Protein AF-A0AAN8TCI1-F1 (afdb_monomer_lite)

Foldseek 3Di:
DPDPCPVVVVVCCQPDPVCVVPDPPDDDDDADPPGDPVVVVQNVVCRNVVDHPPDDPDDDD

Radius of gyration: 14.68 Å; chains: 1; bounding box: 35×30×33 Å

pLDDT: mean 86.18, std 10.81, range [59.25, 97.81]

Sequence (61 aa):
MGGLGKTTLAQMVFNDQRVTEYFYPKIWICVSDDFDEKRLIKAIVESIEGKSLSGMDLDPL

Organism: Solanum bulbocastanum (NCBI:txid147425)

Secondary structure (DSSP, 8-state):
---SSHHHHHHHHHH-HHHHTTS-S-------SS--HHHHHHHHHHHHHSS--TT------

Structure (mmCIF, N/CA/C/O backbone):
data_AF-A0AAN8TCI1-F1
#
_entry.id   AF-A0AAN8TCI1-F1
#
loop_
_atom_site.group_PDB
_atom_site.id
_atom_site.type_symbol
_atom_site.label_atom_id
_atom_site.label_alt_id
_atom_site.label_comp_id
_atom_site.label_asym_id
_atom_site.label_entity_id
_atom_site.label_seq_id
_atom_site.pdbx_PDB_ins_code
_atom_site.Cartn_x
_atom_site.Cartn_y
_atom_site.Cartn_z
_atom_site.occupancy
_atom_site.B_iso_or_equiv
_atom_site.auth_seq_id
_atom_site.auth_comp_id
_atom_site.auth_asym_id
_atom_site.auth_atom_id
_atom_site.pdbx_PDB_model_num
ATOM 1 N N . MET A 1 1 ? -5.104 5.273 -23.087 1.00 67.06 1 MET A N 1
ATOM 2 C CA . MET A 1 1 ? -5.591 6.644 -22.795 1.00 67.06 1 MET A CA 1
ATOM 3 C C . MET A 1 1 ? -5.182 7.067 -21.385 1.00 67.06 1 MET A C 1
ATOM 5 O O . MET A 1 1 ? -5.693 6.527 -20.399 1.00 67.06 1 MET A O 1
ATOM 9 N N . GLY A 1 2 ? -4.225 7.992 -21.291 1.00 85.81 2 GLY A N 1
ATOM 10 C CA . GLY A 1 2 ? -3.841 8.651 -20.037 1.00 85.81 2 GLY A CA 1
ATOM 11 C C . GLY A 1 2 ? -4.844 9.741 -19.639 1.00 85.81 2 GLY A C 1
ATOM 12 O O . GLY A 1 2 ? -5.662 10.148 -20.456 1.00 85.81 2 GLY A O 1
ATOM 13 N N . GLY A 1 3 ? -4.822 10.182 -18.381 1.00 89.62 3 GLY A N 1
ATOM 14 C CA . GLY A 1 3 ? -5.538 11.397 -17.955 1.00 89.62 3 GLY A CA 1
ATOM 15 C C . GLY A 1 3 ? -7.047 11.287 -17.689 1.00 89.62 3 GLY A C 1
ATOM 16 O O . GLY A 1 3 ? -7.634 12.247 -17.216 1.00 89.62 3 GLY A O 1
ATOM 17 N N . LEU A 1 4 ? -7.682 10.130 -17.896 1.00 94.56 4 LEU A N 1
ATOM 18 C CA . LEU A 1 4 ? -9.131 9.948 -17.656 1.00 94.56 4 LEU A CA 1
ATOM 19 C C . LEU A 1 4 ? -9.553 9.888 -16.168 1.00 94.56 4 LEU A C 1
ATOM 21 O O . LEU A 1 4 ? -10.679 9.513 -15.869 1.00 94.56 4 LEU A O 1
ATOM 25 N N . GLY A 1 5 ? -8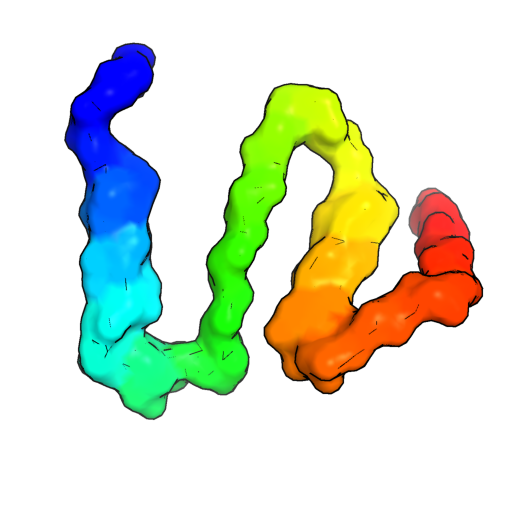.651 10.161 -15.222 1.00 95.38 5 GLY A N 1
ATOM 26 C CA . GLY A 1 5 ? -8.989 10.165 -13.791 1.00 95.38 5 GLY A CA 1
ATOM 27 C C . GLY A 1 5 ? -9.148 8.789 -13.128 1.00 95.38 5 GLY A C 1
ATOM 28 O O . GLY A 1 5 ? -9.665 8.709 -12.021 1.00 95.38 5 GLY A O 1
ATOM 29 N N . LYS A 1 6 ? -8.680 7.698 -13.751 1.00 96.25 6 LYS A N 1
ATOM 30 C CA . LYS A 1 6 ? -8.762 6.330 -13.187 1.00 96.25 6 LYS A CA 1
ATOM 31 C C . LYS A 1 6 ? -8.173 6.240 -11.773 1.00 96.25 6 LYS A C 1
ATOM 33 O O . LYS A 1 6 ? -8.834 5.781 -10.848 1.00 96.25 6 LYS A O 1
ATOM 38 N N . THR A 1 7 ? -6.945 6.732 -11.611 1.00 95.12 7 THR A N 1
ATOM 39 C CA . THR A 1 7 ? -6.248 6.768 -10.320 1.00 95.12 7 THR A CA 1
ATOM 40 C C . THR A 1 7 ? -6.972 7.672 -9.326 1.00 95.12 7 THR A C 1
ATOM 42 O O . THR A 1 7 ? -7.102 7.312 -8.164 1.00 95.12 7 THR A O 1
ATOM 45 N N . THR A 1 8 ? -7.512 8.803 -9.789 1.00 97.06 8 THR A N 1
ATOM 46 C CA . THR A 1 8 ? -8.289 9.733 -8.960 1.00 97.06 8 THR A CA 1
ATOM 47 C C . THR A 1 8 ? -9.547 9.071 -8.401 1.00 97.06 8 THR A C 1
ATOM 49 O O . THR A 1 8 ? -9.791 9.153 -7.202 1.00 97.06 8 THR A O 1
ATOM 52 N N . LEU A 1 9 ? -10.315 8.363 -9.234 1.00 97.19 9 LEU A N 1
ATOM 53 C CA . LEU A 1 9 ? -11.518 7.657 -8.793 1.00 97.19 9 LEU A CA 1
ATOM 54 C C . LEU A 1 9 ? -11.184 6.544 -7.790 1.00 97.19 9 LEU A C 1
ATOM 56 O O . LEU A 1 9 ? -11.840 6.423 -6.758 1.00 97.19 9 LEU A O 1
ATOM 60 N N . ALA A 1 10 ? -10.134 5.764 -8.056 1.00 97.00 10 ALA A N 1
ATOM 61 C CA . ALA A 1 10 ? -9.676 4.734 -7.129 1.00 97.00 10 ALA A CA 1
ATOM 62 C C . ALA A 1 10 ? -9.203 5.331 -5.789 1.00 97.00 10 ALA A C 1
ATOM 64 O O . ALA A 1 10 ? -9.528 4.781 -4.741 1.00 97.00 10 ALA A O 1
ATOM 65 N N . GLN A 1 11 ? -8.527 6.488 -5.796 1.00 96.94 11 GLN A N 1
ATOM 66 C CA . GLN A 1 11 ? -8.162 7.205 -4.569 1.00 96.94 11 GLN A CA 1
ATOM 67 C C . GLN A 1 11 ? -9.381 7.737 -3.806 1.00 96.94 11 GLN A C 1
ATOM 69 O O . GLN A 1 11 ? -9.374 7.709 -2.578 1.00 96.94 11 GLN A O 1
ATOM 74 N N . MET A 1 12 ? -10.433 8.197 -4.490 1.00 97.81 12 MET A N 1
ATOM 75 C CA . MET A 1 12 ? -11.672 8.624 -3.826 1.00 97.81 12 MET A CA 1
ATOM 76 C C . MET A 1 12 ? -12.322 7.466 -3.065 1.00 97.81 12 MET A C 1
ATOM 78 O O . MET A 1 12 ? -12.672 7.626 -1.902 1.00 97.81 12 MET A O 1
ATOM 82 N N . VAL A 1 13 ? -12.425 6.286 -3.687 1.00 97.19 13 VAL A N 1
ATOM 83 C CA . VAL A 1 13 ?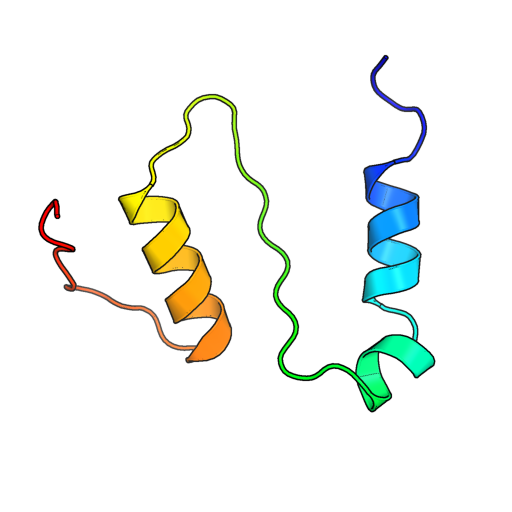 -12.976 5.087 -3.033 1.00 97.19 13 VAL A CA 1
ATOM 84 C C . VAL A 1 13 ? -12.054 4.596 -1.917 1.00 97.19 13 VAL A C 1
ATOM 86 O O . VAL A 1 13 ? -12.521 4.298 -0.824 1.00 97.19 13 VAL A O 1
ATOM 89 N N . PHE A 1 14 ? -10.741 4.549 -2.158 1.00 96.69 14 PHE A N 1
ATOM 90 C CA . PHE A 1 14 ? -9.765 4.109 -1.162 1.00 96.69 14 PHE A CA 1
ATOM 91 C C . PHE A 1 14 ? -9.812 4.963 0.108 1.00 96.69 14 PHE A C 1
ATOM 93 O O . PHE A 1 14 ? -9.693 4.416 1.199 1.00 96.69 14 PHE A O 1
ATOM 100 N N . ASN A 1 15 ? -10.006 6.278 -0.016 1.00 95.62 15 ASN A N 1
ATOM 101 C CA . ASN A 1 15 ? -10.057 7.205 1.118 1.00 95.62 15 ASN A CA 1
ATOM 102 C C . ASN A 1 15 ? -11.471 7.420 1.685 1.00 95.62 15 ASN A C 1
ATOM 104 O O . ASN A 1 15 ? -11.622 8.140 2.669 1.00 95.62 15 ASN A O 1
ATOM 108 N N . ASP A 1 16 ? -12.506 6.811 1.098 1.00 97.44 16 ASP A N 1
ATOM 109 C CA . ASP A 1 16 ? -13.875 6.917 1.604 1.00 97.44 16 ASP A CA 1
ATOM 110 C C . ASP A 1 16 ? -13.953 6.349 3.030 1.00 97.44 16 ASP A C 1
ATOM 112 O O . ASP A 1 16 ? -13.394 5.288 3.342 1.00 97.44 16 ASP A O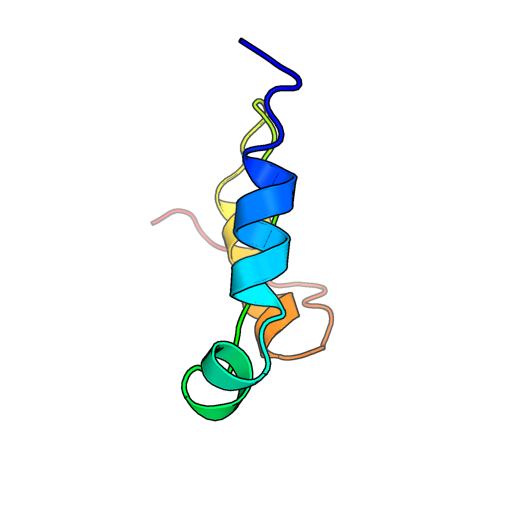 1
ATOM 116 N N . GLN A 1 17 ? -14.646 7.061 3.918 1.00 96.38 17 GLN A N 1
ATOM 117 C CA . GLN A 1 17 ? -14.785 6.661 5.314 1.00 96.38 17 GLN A CA 1
ATOM 118 C C . GLN A 1 17 ? -15.442 5.279 5.436 1.00 96.38 17 GLN A C 1
ATOM 120 O O . GLN A 1 17 ? -14.955 4.442 6.189 1.00 96.38 17 GLN A O 1
ATOM 125 N N . ARG A 1 18 ? -16.451 4.984 4.608 1.00 96.56 18 ARG A N 1
ATOM 126 C CA . ARG A 1 18 ? -17.138 3.683 4.585 1.00 96.56 18 ARG A CA 1
ATOM 127 C C . ARG A 1 18 ? -16.220 2.554 4.134 1.00 96.56 18 ARG A C 1
ATOM 129 O O . ARG A 1 18 ? -16.462 1.407 4.460 1.00 96.56 18 ARG A O 1
ATOM 136 N N . VAL A 1 19 ? -15.176 2.839 3.361 1.00 96.75 19 VAL A N 1
ATOM 137 C CA . VAL A 1 19 ? -14.170 1.827 3.007 1.00 96.75 19 VAL A CA 1
ATOM 138 C C . VAL A 1 19 ? -13.151 1.691 4.135 1.00 96.75 19 VAL A C 1
ATOM 140 O O . VAL A 1 19 ? -12.724 0.589 4.456 1.00 96.75 19 VAL A O 1
ATOM 143 N N . THR A 1 20 ? -12.768 2.803 4.761 1.00 94.06 20 THR A N 1
ATOM 144 C CA . THR A 1 20 ? -11.818 2.834 5.887 1.00 94.06 20 THR A CA 1
ATOM 145 C C . THR A 1 20 ? -12.335 2.128 7.135 1.00 94.06 20 THR A C 1
ATOM 147 O O . THR A 1 20 ? -11.557 1.471 7.814 1.00 94.06 20 THR A O 1
ATOM 150 N N . GLU A 1 21 ? -13.630 2.221 7.418 1.00 96.00 21 GLU A N 1
ATOM 151 C CA . GLU A 1 21 ? -14.250 1.580 8.583 1.00 96.00 21 GLU A CA 1
ATOM 152 C C . GLU A 1 21 ? -14.294 0.048 8.481 1.00 96.00 21 GLU A C 1
ATOM 154 O O . GLU A 1 21 ? -14.259 -0.629 9.504 1.00 96.00 21 GLU A O 1
ATOM 159 N N . TYR A 1 22 ? -14.356 -0.505 7.265 1.00 96.44 22 TYR A N 1
ATOM 160 C CA . TYR A 1 22 ? -14.562 -1.944 7.047 1.00 96.44 22 TYR A CA 1
ATOM 161 C C . TYR A 1 22 ? -13.309 -2.673 6.571 1.00 96.44 22 TYR A C 1
ATOM 163 O O . TYR A 1 22 ? -13.153 -3.866 6.826 1.00 96.44 22 TYR A O 1
ATOM 171 N N . PHE A 1 23 ? -12.414 -1.975 5.876 1.00 92.62 23 PHE A N 1
ATOM 172 C CA . PHE A 1 23 ? -11.182 -2.546 5.357 1.00 92.62 23 PHE A CA 1
ATOM 173 C C . PHE A 1 23 ? -10.014 -1.871 6.059 1.00 92.62 23 PHE A C 1
ATOM 175 O O . PHE A 1 23 ? -9.718 -0.700 5.815 1.00 92.62 23 PHE A O 1
ATOM 182 N N . TYR A 1 24 ? -9.364 -2.625 6.942 1.00 87.38 24 TYR A N 1
ATOM 183 C CA . TYR A 1 24 ? -8.137 -2.232 7.617 1.00 87.38 24 TYR A CA 1
ATOM 184 C C . TYR A 1 24 ? -7.277 -3.478 7.897 1.00 87.38 24 TYR A C 1
ATOM 186 O O . TYR A 1 24 ? -7.823 -4.477 8.371 1.00 87.38 24 TYR A O 1
ATOM 194 N N . PRO A 1 25 ? -5.956 -3.442 7.639 1.00 88.06 25 PRO A N 1
ATOM 195 C CA . PRO A 1 25 ? -5.193 -2.339 7.045 1.00 88.06 25 PRO A CA 1
ATOM 196 C C . PRO A 1 25 ? -5.452 -2.182 5.536 1.00 88.06 25 PRO A C 1
ATOM 198 O O . PRO A 1 25 ? -5.850 -3.123 4.853 1.00 88.06 25 PRO A O 1
ATOM 201 N N . LYS A 1 26 ? -5.210 -0.980 5.002 1.00 91.88 26 LYS A N 1
ATOM 202 C CA . LYS A 1 26 ? -5.255 -0.697 3.559 1.00 91.88 26 LYS A CA 1
ATOM 203 C C . LYS A 1 26 ? -3.928 -0.128 3.105 1.00 91.88 26 LYS A C 1
ATOM 205 O O . LYS A 1 26 ? -3.359 0.722 3.781 1.00 91.88 26 LYS A O 1
ATOM 210 N N . ILE A 1 27 ? -3.486 -0.558 1.933 1.00 92.12 27 ILE A N 1
ATOM 211 C CA . ILE A 1 27 ? -2.185 -0.206 1.371 1.00 92.12 27 ILE A CA 1
ATOM 212 C C . ILE A 1 27 ? -2.402 0.375 -0.021 1.00 92.12 27 ILE A C 1
ATOM 214 O O . ILE A 1 27 ? -3.210 -0.142 -0.793 1.00 92.12 27 ILE A O 1
ATOM 218 N N . TRP A 1 28 ? -1.669 1.438 -0.342 1.00 92.75 28 TRP A N 1
ATOM 219 C CA . TRP A 1 28 ? -1.652 2.034 -1.672 1.00 92.75 28 TRP A CA 1
ATOM 220 C C . TRP A 1 28 ? -0.215 2.105 -2.178 1.00 92.75 28 TRP A C 1
ATOM 222 O O . TRP A 1 28 ? 0.591 2.868 -1.651 1.00 92.75 28 TRP A O 1
ATOM 232 N N . ILE A 1 29 ? 0.104 1.324 -3.209 1.00 89.81 29 ILE A N 1
ATOM 233 C CA . ILE A 1 29 ? 1.441 1.285 -3.808 1.00 89.81 29 ILE A CA 1
ATOM 234 C C . ILE A 1 29 ? 1.328 1.562 -5.302 1.00 89.81 29 ILE A C 1
ATOM 236 O O . ILE A 1 29 ?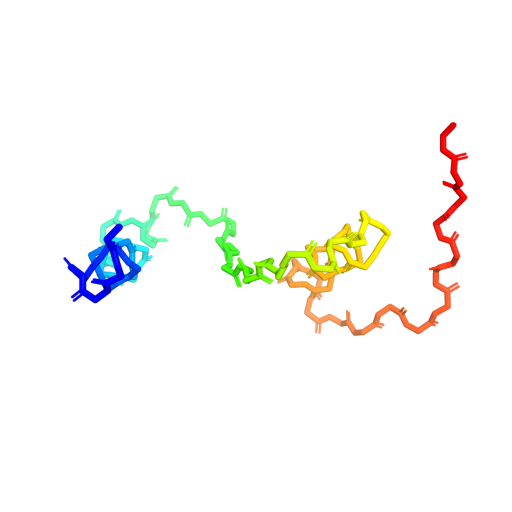 0.444 1.048 -5.986 1.00 89.81 29 ILE A O 1
ATOM 240 N N . CYS A 1 30 ? 2.236 2.397 -5.800 1.00 88.50 30 CYS A N 1
ATOM 241 C CA . CYS A 1 30 ? 2.417 2.631 -7.224 1.00 88.50 30 CYS A CA 1
ATOM 242 C C . CYS A 1 30 ? 3.496 1.677 -7.747 1.00 88.50 30 CYS A C 1
ATOM 244 O O . CYS A 1 30 ? 4.575 1.602 -7.163 1.00 88.50 30 CYS A O 1
ATOM 246 N N . VAL A 1 31 ? 3.214 0.981 -8.845 1.00 86.88 31 VAL A N 1
ATOM 247 C CA . VAL A 1 31 ? 4.195 0.165 -9.569 1.00 86.88 31 VAL A CA 1
ATOM 248 C C . VAL A 1 31 ? 4.521 0.841 -10.896 1.00 86.88 31 VAL A C 1
ATOM 250 O O . VAL A 1 31 ? 3.620 1.295 -11.601 1.00 86.88 31 VAL A O 1
ATOM 253 N N . SER A 1 32 ? 5.810 0.956 -11.205 1.00 83.44 32 SER A N 1
ATOM 254 C CA . SER A 1 32 ? 6.307 1.434 -12.499 1.00 83.44 32 SER A CA 1
ATOM 255 C C . SER A 1 32 ? 6.528 0.273 -13.467 1.00 83.44 32 SER A C 1
ATOM 257 O O . SER A 1 32 ? 6.600 -0.877 -13.040 1.00 83.44 32 SER A O 1
ATOM 259 N N . ASP A 1 33 ? 6.702 0.590 -14.753 1.00 80.38 33 ASP A N 1
ATOM 260 C CA . ASP A 1 33 ? 7.009 -0.398 -15.799 1.00 80.38 33 ASP A CA 1
ATOM 261 C C . ASP A 1 33 ? 8.332 -1.146 -15.538 1.00 80.38 33 ASP A C 1
ATOM 263 O O . ASP A 1 33 ? 8.429 -2.335 -15.831 1.00 80.38 33 ASP A O 1
ATOM 267 N N . ASP A 1 34 ? 9.308 -0.491 -14.893 1.00 81.25 34 ASP A N 1
ATOM 268 C CA . ASP A 1 34 ? 10.524 -1.117 -14.342 1.00 81.25 34 ASP A CA 1
ATOM 269 C C . ASP A 1 34 ? 10.215 -1.893 -13.047 1.00 81.25 34 ASP A C 1
ATOM 271 O O . ASP A 1 34 ? 10.755 -1.626 -11.969 1.00 81.25 34 ASP A O 1
ATOM 275 N N . PHE A 1 35 ? 9.252 -2.802 -13.138 1.00 81.25 35 PHE A N 1
ATOM 276 C CA . PHE A 1 35 ? 8.732 -3.572 -12.023 1.00 81.25 35 PHE A CA 1
ATOM 277 C C . PHE A 1 35 ? 9.796 -4.520 -11.448 1.00 81.25 35 PHE A C 1
ATOM 279 O O . PHE A 1 35 ? 10.382 -5.328 -12.165 1.00 81.25 35 PHE A O 1
ATOM 286 N N . ASP A 1 36 ? 10.002 -4.456 -10.131 1.00 86.38 36 ASP A N 1
ATOM 287 C CA . ASP A 1 36 ? 10.862 -5.365 -9.371 1.00 86.38 36 ASP A CA 1
ATOM 288 C C . ASP A 1 36 ? 10.025 -5.990 -8.249 1.00 86.38 36 ASP A C 1
ATOM 290 O O . ASP A 1 36 ? 9.556 -5.302 -7.336 1.00 86.38 36 ASP A O 1
ATOM 294 N N . GLU A 1 37 ? 9.822 -7.303 -8.341 1.00 85.69 37 GLU A N 1
ATOM 295 C CA . GLU A 1 37 ? 8.992 -8.071 -7.414 1.00 85.69 37 GLU A CA 1
ATOM 296 C C . GLU A 1 37 ? 9.494 -7.971 -5.969 1.00 85.69 37 GLU A C 1
ATOM 298 O O . GLU A 1 37 ? 8.699 -7.747 -5.055 1.00 85.69 37 GLU A O 1
ATOM 303 N N . LYS A 1 38 ? 10.813 -8.055 -5.750 1.00 85.25 38 LYS A N 1
ATOM 304 C CA . LYS A 1 38 ? 11.398 -7.977 -4.405 1.00 85.25 38 LYS A CA 1
ATOM 305 C C . LYS A 1 38 ? 11.171 -6.598 -3.802 1.00 85.25 38 LYS A C 1
ATOM 307 O O . LYS A 1 38 ? 10.824 -6.484 -2.626 1.00 85.25 38 LYS A O 1
ATOM 312 N N . ARG A 1 39 ? 11.321 -5.540 -4.606 1.00 85.44 39 ARG A N 1
ATOM 313 C CA . ARG A 1 39 ? 11.022 -4.165 -4.176 1.00 85.44 39 ARG A CA 1
ATOM 314 C C . ARG A 1 39 ? 9.541 -3.976 -3.871 1.00 85.44 39 ARG A C 1
ATOM 316 O O . ARG A 1 39 ? 9.233 -3.326 -2.874 1.00 85.44 39 ARG A O 1
ATOM 323 N N . LEU A 1 40 ? 8.637 -4.551 -4.669 1.00 88.25 40 LEU A N 1
ATOM 324 C CA . LEU A 1 40 ? 7.199 -4.479 -4.397 1.00 88.25 40 LEU A CA 1
ATOM 325 C C . LEU A 1 40 ? 6.849 -5.189 -3.085 1.00 88.25 40 LEU A C 1
ATOM 327 O O . LEU A 1 40 ? 6.191 -4.594 -2.235 1.00 88.25 40 LEU A O 1
ATOM 331 N N . ILE A 1 41 ? 7.292 -6.437 -2.908 1.00 89.06 41 ILE A N 1
ATOM 332 C CA . ILE A 1 41 ? 7.012 -7.216 -1.694 1.00 89.06 41 ILE A CA 1
ATOM 333 C C . ILE A 1 41 ? 7.547 -6.473 -0.471 1.00 89.06 41 ILE A C 1
ATOM 335 O O . ILE A 1 41 ? 6.822 -6.299 0.508 1.00 89.06 41 ILE A O 1
ATOM 339 N N . LYS A 1 42 ? 8.774 -5.945 -0.548 1.00 87.06 42 LYS A N 1
ATOM 340 C CA . LYS A 1 42 ? 9.343 -5.119 0.519 1.00 87.06 42 LYS A CA 1
ATOM 341 C C . LYS A 1 42 ? 8.471 -3.898 0.830 1.00 87.06 42 LYS A C 1
ATOM 343 O O . LYS A 1 42 ? 8.160 -3.674 1.995 1.00 87.06 42 LYS A O 1
ATOM 348 N N . ALA A 1 43 ? 8.039 -3.147 -0.185 1.00 87.25 43 ALA A N 1
ATOM 349 C CA . ALA A 1 43 ? 7.190 -1.969 -0.000 1.00 87.25 43 ALA A CA 1
ATOM 350 C C . ALA A 1 43 ? 5.827 -2.312 0.632 1.00 87.25 43 ALA A C 1
ATOM 352 O O . ALA A 1 43 ? 5.325 -1.551 1.460 1.00 87.25 43 ALA A O 1
ATOM 353 N N . ILE A 1 44 ? 5.240 -3.464 0.283 1.00 89.25 44 ILE A N 1
ATOM 354 C CA . ILE A 1 44 ? 4.006 -3.967 0.906 1.00 89.25 44 ILE A CA 1
ATOM 355 C C . ILE A 1 44 ? 4.233 -4.214 2.397 1.00 89.25 44 ILE A C 1
ATOM 357 O O . ILE A 1 44 ? 3.473 -3.700 3.216 1.00 89.25 44 ILE A O 1
ATOM 361 N N . VAL A 1 45 ? 5.279 -4.963 2.758 1.00 89.19 45 VAL A N 1
ATOM 362 C CA . VAL A 1 45 ? 5.547 -5.300 4.164 1.00 89.19 45 VAL A CA 1
ATOM 363 C C . VAL A 1 45 ? 5.893 -4.046 4.972 1.00 89.19 45 VAL A C 1
ATOM 365 O O . VAL A 1 45 ? 5.341 -3.855 6.052 1.00 89.19 45 VAL A O 1
ATOM 368 N N . GLU A 1 46 ? 6.718 -3.138 4.442 1.00 87.56 46 GLU A N 1
ATOM 369 C CA . GLU A 1 46 ? 7.027 -1.854 5.095 1.00 87.56 46 GLU A CA 1
ATOM 370 C C . GLU A 1 46 ? 5.766 -1.005 5.332 1.00 87.56 46 GLU A C 1
ATOM 372 O O . GLU A 1 46 ? 5.630 -0.383 6.388 1.00 87.56 46 GLU A O 1
ATOM 377 N N . SER A 1 47 ? 4.812 -1.014 4.392 1.00 88.12 47 SER A N 1
ATOM 378 C CA . SER A 1 47 ? 3.537 -0.302 4.541 1.00 88.12 47 SER A CA 1
ATOM 379 C C . SER A 1 47 ? 2.617 -0.910 5.604 1.00 88.12 47 SER A C 1
ATOM 381 O O . SER A 1 47 ? 1.773 -0.185 6.132 1.00 88.12 47 SER A O 1
ATOM 383 N N . ILE A 1 48 ? 2.735 -2.209 5.895 1.00 87.88 48 ILE A N 1
ATOM 384 C CA . ILE A 1 48 ? 1.955 -2.894 6.940 1.00 87.88 48 ILE A CA 1
ATOM 385 C C . ILE A 1 48 ? 2.599 -2.673 8.308 1.00 87.88 48 ILE A C 1
ATOM 387 O O . ILE A 1 48 ? 1.922 -2.294 9.259 1.00 87.88 48 ILE A O 1
ATOM 391 N N . GLU A 1 49 ? 3.909 -2.896 8.396 1.00 87.81 49 GLU A N 1
ATOM 392 C CA . GLU A 1 49 ? 4.663 -2.885 9.654 1.00 87.81 49 GLU A CA 1
ATOM 393 C C . GLU A 1 49 ? 4.970 -1.465 10.157 1.00 87.81 49 GLU A C 1
ATOM 395 O O . GLU A 1 49 ? 5.313 -1.274 11.327 1.00 87.81 49 GLU A O 1
ATOM 400 N N . GLY A 1 50 ? 4.895 -0.455 9.280 1.00 82.31 50 GLY A N 1
ATOM 401 C CA . GLY A 1 50 ? 5.228 0.935 9.606 1.00 82.31 50 GLY A CA 1
ATOM 402 C C . GLY A 1 50 ? 6.705 1.141 9.965 1.00 82.31 50 GLY A C 1
ATOM 403 O O . GLY A 1 50 ? 7.061 2.127 10.612 1.00 82.31 50 GLY A O 1
ATOM 404 N N . LYS A 1 51 ? 7.570 0.196 9.584 1.00 82.56 51 LYS A N 1
ATOM 405 C CA . LYS A 1 51 ? 9.010 0.190 9.861 1.00 82.56 51 LYS A CA 1
ATOM 406 C C . LYS A 1 51 ? 9.768 -0.117 8.582 1.00 82.56 51 LYS A C 1
ATOM 408 O O . LYS A 1 51 ? 9.339 -0.956 7.798 1.00 82.56 51 LYS A O 1
ATOM 413 N N . SER A 1 52 ? 10.918 0.530 8.408 1.00 78.88 52 SER A N 1
ATOM 414 C CA . SER A 1 52 ? 11.815 0.188 7.307 1.00 78.88 52 SER A CA 1
ATOM 415 C C . SER A 1 52 ? 12.453 -1.172 7.554 1.00 78.88 52 SER A C 1
ATOM 417 O O . SER A 1 52 ? 12.986 -1.440 8.633 1.00 78.88 52 SER A O 1
ATOM 419 N N . LEU A 1 53 ? 12.433 -2.016 6.530 1.00 71.69 53 LEU A N 1
ATOM 420 C CA . LEU A 1 53 ? 13.091 -3.310 6.520 1.00 71.69 53 LEU A CA 1
ATOM 421 C C . LEU A 1 53 ? 14.493 -3.140 5.933 1.00 71.69 53 LEU A C 1
ATOM 423 O O . LEU A 1 53 ? 14.789 -3.528 4.797 1.00 71.69 53 LEU A O 1
ATOM 427 N N . SER A 1 54 ? 15.381 -2.502 6.692 1.00 64.38 54 SER A N 1
ATOM 428 C CA . SER A 1 54 ? 16.803 -2.457 6.359 1.00 64.38 54 SER A CA 1
ATOM 429 C C . SER A 1 54 ? 17.423 -3.834 6.629 1.00 64.38 54 SER A C 1
ATOM 431 O O . SER A 1 54 ? 17.799 -4.121 7.763 1.00 64.38 54 SER A O 1
ATOM 433 N N . GLY A 1 55 ? 17.501 -4.693 5.606 1.00 62.97 55 GLY A N 1
ATOM 434 C C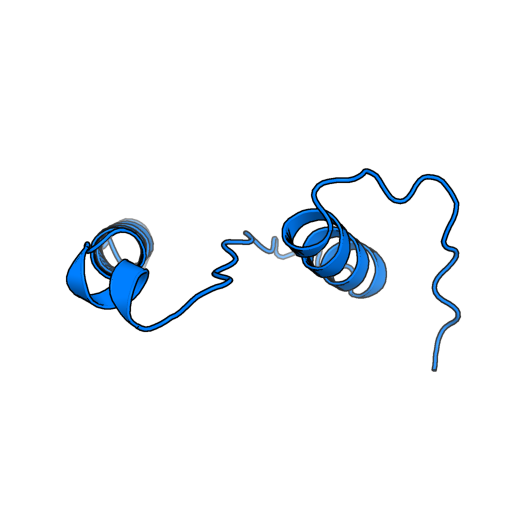A . GLY A 1 55 ? 18.273 -5.945 5.663 1.00 62.97 55 GLY A CA 1
ATOM 435 C C . GLY A 1 55 ? 17.526 -7.252 5.381 1.00 62.97 55 GLY A C 1
ATOM 436 O O . GLY A 1 55 ? 18.110 -8.307 5.591 1.00 62.97 55 GLY A O 1
ATOM 437 N N . MET A 1 56 ? 16.272 -7.227 4.913 1.00 63.88 56 MET A N 1
ATOM 438 C CA . MET A 1 56 ? 15.664 -8.444 4.356 1.00 63.88 56 MET A CA 1
ATOM 439 C C . MET A 1 56 ? 16.114 -8.621 2.907 1.00 63.88 56 MET A C 1
ATOM 441 O O . MET A 1 56 ? 15.583 -7.964 2.009 1.00 63.88 56 MET A O 1
ATOM 445 N N . ASP A 1 57 ? 17.087 -9.500 2.688 1.00 66.31 57 ASP A N 1
ATOM 446 C CA . ASP A 1 57 ? 17.277 -10.110 1.379 1.00 66.31 57 ASP A CA 1
ATOM 447 C C . ASP A 1 57 ? 16.152 -11.128 1.189 1.00 66.31 57 ASP A C 1
ATOM 449 O O . ASP A 1 57 ? 16.090 -12.159 1.855 1.00 66.31 57 ASP A O 1
ATOM 453 N N . LEU A 1 58 ? 15.190 -10.782 0.332 1.00 66.00 58 LEU A N 1
ATOM 454 C CA . LEU A 1 58 ? 14.169 -11.724 -0.103 1.00 66.00 58 LEU A CA 1
ATOM 455 C C . LEU A 1 58 ? 14.840 -12.684 -1.083 1.00 66.00 58 LEU A C 1
ATOM 457 O O . LEU A 1 58 ? 15.211 -12.282 -2.194 1.00 66.00 58 LEU A O 1
ATOM 461 N N . ASP A 1 59 ? 15.043 -13.928 -0.666 1.00 66.00 59 ASP A N 1
ATOM 462 C CA . ASP A 1 59 ? 15.544 -14.968 -1.556 1.00 66.00 59 ASP A CA 1
ATOM 463 C C . ASP A 1 59 ? 14.528 -15.225 -2.684 1.00 66.00 59 ASP A C 1
ATOM 465 O O . ASP A 1 59 ? 13.318 -15.159 -2.447 1.00 66.00 59 ASP A O 1
ATOM 469 N N . PRO A 1 60 ? 14.979 -15.456 -3.932 1.00 59.25 60 PRO A N 1
ATOM 470 C CA . PRO A 1 60 ? 14.086 -15.928 -4.987 1.00 59.25 60 PRO A CA 1
ATOM 471 C C . PRO A 1 60 ? 13.461 -17.273 -4.580 1.00 59.25 60 PRO A C 1
ATOM 473 O O . PRO A 1 60 ? 14.176 -18.130 -4.059 1.00 59.25 60 PRO A O 1
ATOM 476 N N . LEU A 1 61 ? 12.153 -17.437 -4.817 1.00 59.38 61 LEU A N 1
ATOM 477 C CA . LEU A 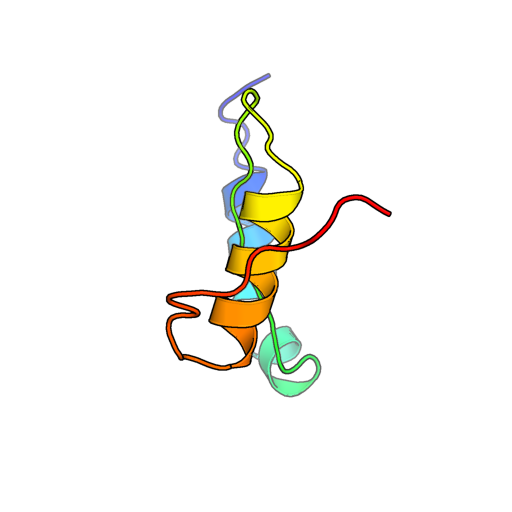1 61 ? 11.434 -18.708 -4.640 1.00 59.38 61 LEU A CA 1
ATOM 478 C C . LEU A 1 61 ? 11.956 -19.809 -5.573 1.00 59.38 61 LEU A C 1
ATOM 480 O O . LEU A 1 61 ? 12.293 -19.488 -6.737 1.00 59.38 61 LEU A O 1
#

InterPro domains:
  IPR002182 NB-ARC [PF00931] (1-49)
  IPR027417 P-loop containing nucleoside triphosphate hydrolase [G3DSA:3.40.50.300] (1-59)
  IPR027417 P-loop containing nucleoside triphosphate hydrolase [SSF52540] (1-48)